Protein AF-C9KLN3-F1 (afdb_monomer)

Sequence (65 aa):
MRKIERKIEQYSDIINLPRPETRCHPRMPIEKRAVQFAPFAALTGYEEVVKETIQRHEDEITRKI

Secondary structure (DSSP, 8-state):
-------GGGGTTTTTSPPPPPSSSPPPPHHHHHHTTGGGGGGTT-HHHHHHHHHHHHHHHHHT-

pLDDT: mean 89.1, std 6.79, range [62.12, 95.62]

Mean predicted aligned error: 9.64 Å

Organism: NCBI:txid500635

Foldseek 3Di:
DDDDDDDPVVCVVPPPPDDDDDPVDHDDDPVNVVVVCVVVPVCVVVVVVVVVVVVVVVVVVVVVD

Structure (mmCIF, N/CA/C/O backbone):
data_AF-C9KLN3-F1
#
_entry.id   AF-C9KLN3-F1
#
loop_
_atom_site.group_PDB
_atom_site.id
_atom_site.type_symbol
_atom_site.label_atom_id
_atom_site.label_alt_id
_atom_site.label_comp_id
_atom_site.label_asym_id
_atom_site.label_entity_id
_atom_site.label_seq_id
_atom_site.pdbx_PDB_ins_code
_atom_site.Cartn_x
_atom_site.Cartn_y
_atom_site.Cartn_z
_atom_site.occupancy
_atom_site.B_iso_or_equiv
_atom_site.auth_seq_id
_atom_site.auth_comp_id
_atom_site.auth_asym_id
_atom_site.auth_atom_id
_atom_site.pdbx_PDB_model_num
ATOM 1 N N . MET A 1 1 ? 28.391 -6.743 6.337 1.00 62.12 1 MET A N 1
ATOM 2 C CA . MET A 1 1 ? 27.544 -6.367 5.180 1.00 62.12 1 MET A CA 1
ATOM 3 C C . MET A 1 1 ? 28.164 -5.162 4.494 1.00 62.12 1 MET A C 1
ATOM 5 O O . MET A 1 1 ? 28.517 -4.219 5.189 1.00 62.12 1 MET A O 1
ATOM 9 N N . ARG A 1 2 ? 28.348 -5.190 3.169 1.00 72.56 2 ARG A N 1
ATOM 10 C CA . ARG A 1 2 ? 28.806 -4.005 2.425 1.00 72.56 2 ARG A CA 1
ATOM 11 C C . ARG A 1 2 ? 27.668 -2.984 2.395 1.00 72.56 2 ARG A C 1
ATOM 13 O O . ARG A 1 2 ? 26.562 -3.346 2.003 1.00 72.56 2 ARG A O 1
ATOM 20 N N . LYS A 1 3 ? 27.923 -1.745 2.824 1.00 75.38 3 LYS A N 1
ATOM 21 C CA . LYS A 1 3 ? 26.968 -0.646 2.644 1.00 75.38 3 LYS A CA 1
ATOM 22 C C . LYS A 1 3 ? 26.936 -0.296 1.159 1.00 75.38 3 LYS A C 1
ATOM 24 O O . LYS A 1 3 ? 27.972 0.016 0.582 1.00 75.38 3 LYS A O 1
ATOM 29 N N . ILE A 1 4 ? 25.765 -0.416 0.542 1.00 84.25 4 ILE A N 1
ATOM 30 C CA . ILE A 1 4 ? 25.543 0.037 -0.829 1.00 84.25 4 ILE A CA 1
ATOM 31 C C . ILE A 1 4 ? 24.986 1.450 -0.722 1.00 84.25 4 ILE A C 1
ATOM 33 O O . ILE A 1 4 ? 23.836 1.635 -0.331 1.00 84.25 4 ILE A O 1
ATOM 37 N N . GLU A 1 5 ? 25.808 2.437 -1.055 1.00 86.88 5 GLU A N 1
ATOM 38 C CA . GLU A 1 5 ? 25.365 3.822 -1.191 1.00 86.88 5 GLU A CA 1
ATOM 39 C C . GLU A 1 5 ? 24.980 4.068 -2.648 1.00 86.88 5 GLU A C 1
ATOM 41 O O . GLU A 1 5 ? 25.798 3.898 -3.554 1.00 86.88 5 GLU A O 1
ATOM 46 N N . ARG A 1 6 ? 23.711 4.426 -2.881 1.00 89.31 6 ARG A N 1
ATOM 47 C CA . ARG A 1 6 ? 23.208 4.803 -4.207 1.00 89.31 6 ARG A CA 1
ATOM 48 C C . ARG A 1 6 ? 22.886 6.290 -4.202 1.00 89.31 6 ARG A C 1
ATOM 50 O O . ARG A 1 6 ? 22.198 6.754 -3.295 1.00 89.31 6 ARG A O 1
ATOM 57 N N . LYS A 1 7 ? 23.380 7.022 -5.198 1.00 92.38 7 LYS A N 1
ATOM 58 C CA . LYS A 1 7 ? 23.103 8.454 -5.368 1.00 92.38 7 LYS A CA 1
ATOM 59 C C . LYS A 1 7 ? 22.055 8.673 -6.458 1.00 92.38 7 LYS A C 1
ATOM 61 O O . LYS A 1 7 ? 21.919 7.841 -7.354 1.00 92.38 7 LYS A O 1
ATOM 66 N N . ILE A 1 8 ? 21.309 9.774 -6.382 1.00 90.25 8 ILE A N 1
ATOM 67 C CA . ILE A 1 8 ? 20.198 10.065 -7.306 1.00 90.25 8 ILE A CA 1
ATOM 68 C C . ILE A 1 8 ? 20.700 10.230 -8.746 1.00 90.25 8 ILE A C 1
ATOM 70 O O . ILE A 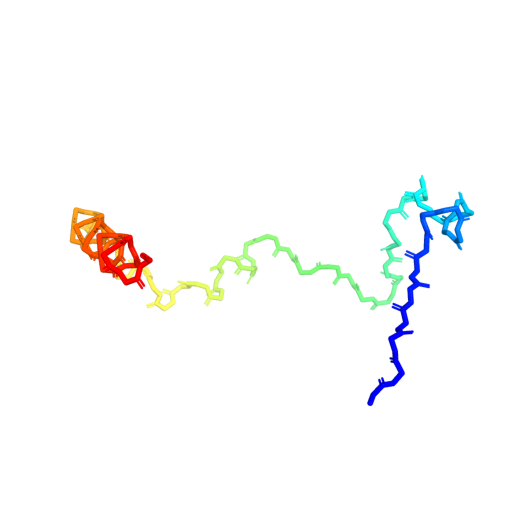1 8 ? 20.026 9.792 -9.676 1.00 90.25 8 ILE A O 1
ATOM 74 N N . GLU A 1 9 ? 21.906 10.774 -8.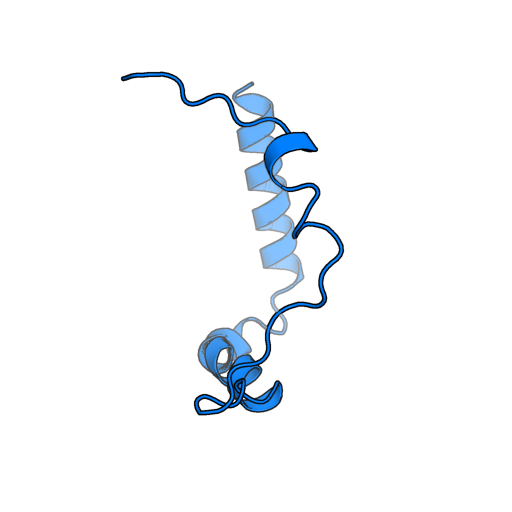941 1.00 94.56 9 GLU A N 1
ATOM 75 C CA . GLU A 1 9 ? 22.484 11.011 -10.270 1.00 94.56 9 GLU A CA 1
ATOM 76 C C . GLU A 1 9 ? 22.658 9.707 -11.063 1.00 94.56 9 GLU A C 1
ATOM 78 O O . GLU A 1 9 ? 22.585 9.718 -12.292 1.00 94.56 9 GLU A O 1
ATOM 83 N N . GLN A 1 10 ? 22.809 8.574 -10.365 1.00 95.25 10 GLN A N 1
ATOM 84 C CA . GLN A 1 10 ? 22.919 7.240 -10.964 1.00 95.25 10 GLN A CA 1
ATOM 85 C C . GLN A 1 10 ? 21.627 6.753 -11.645 1.00 95.25 10 GLN A C 1
ATOM 87 O O . GLN A 1 10 ? 21.683 5.747 -12.342 1.00 95.25 10 GLN A O 1
ATOM 92 N N . TYR A 1 11 ? 20.488 7.424 -11.433 1.00 93.94 11 TYR A N 1
ATOM 93 C CA . TYR A 1 11 ? 19.190 7.111 -12.060 1.00 93.94 11 TYR A CA 1
ATOM 94 C C . TYR A 1 11 ? 18.664 8.257 -12.926 1.00 93.94 11 TYR A C 1
ATOM 96 O O . TYR A 1 11 ? 17.486 8.266 -13.280 1.00 93.94 11 TYR A O 1
ATOM 104 N N . SER A 1 12 ? 19.493 9.266 -13.209 1.00 93.69 12 SER A N 1
ATOM 105 C CA . SER A 1 12 ? 19.087 10.468 -13.953 1.00 93.69 12 SER A CA 1
ATOM 106 C C . SER A 1 12 ? 18.479 10.159 -15.328 1.00 93.69 12 SER A C 1
ATOM 108 O O . SER A 1 12 ? 17.618 10.899 -15.799 1.00 93.69 12 SER A O 1
ATOM 110 N N . ASP A 1 13 ? 18.869 9.039 -15.929 1.00 94.06 13 ASP A N 1
ATOM 111 C CA . ASP A 1 13 ? 18.386 8.503 -17.199 1.00 94.06 13 ASP A CA 1
ATOM 112 C C . ASP A 1 13 ? 16.964 7.919 -17.135 1.00 94.06 13 ASP A C 1
ATOM 114 O O . ASP A 1 13 ? 16.254 7.928 -18.141 1.00 94.06 13 ASP A O 1
ATOM 118 N N . ILE A 1 14 ? 16.524 7.442 -15.965 1.00 93.38 14 ILE A N 1
ATOM 119 C CA . ILE A 1 14 ? 15.217 6.785 -15.794 1.00 93.38 14 ILE A CA 1
ATOM 120 C C . ILE A 1 14 ? 14.252 7.511 -14.852 1.00 93.38 14 ILE A C 1
ATOM 122 O O . ILE A 1 14 ? 13.055 7.233 -14.881 1.00 93.38 14 ILE A O 1
ATOM 126 N N . ILE A 1 15 ? 14.732 8.438 -14.020 1.00 92.81 15 ILE A N 1
ATOM 127 C CA . ILE A 1 15 ? 13.947 9.036 -12.925 1.00 92.81 15 ILE A CA 1
ATOM 128 C C . ILE A 1 15 ? 12.730 9.838 -13.406 1.00 92.81 15 ILE A C 1
ATOM 130 O O . ILE A 1 15 ? 11.717 9.888 -12.714 1.00 92.81 15 ILE A O 1
ATOM 134 N N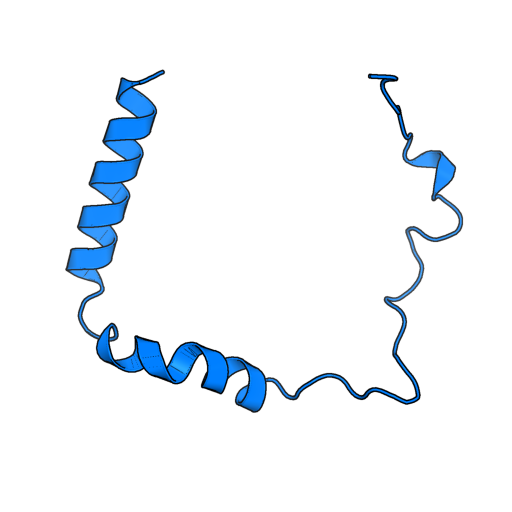 . ASN A 1 16 ? 12.815 10.417 -14.605 1.00 93.50 16 ASN A N 1
ATOM 135 C CA . ASN A 1 16 ? 11.747 11.213 -15.212 1.00 93.50 16 ASN A CA 1
ATOM 136 C C . ASN A 1 16 ? 10.929 10.431 -16.253 1.00 93.50 16 ASN A C 1
ATOM 138 O O . ASN A 1 16 ? 10.068 11.009 -16.916 1.00 93.50 16 ASN A O 1
ATOM 142 N N . LEU A 1 17 ? 11.203 9.136 -16.442 1.00 94.12 17 LEU A N 1
ATOM 143 C CA . LEU A 1 17 ? 10.458 8.330 -17.401 1.00 94.12 17 LEU A CA 1
ATOM 144 C C . LEU A 1 17 ? 9.053 8.019 -16.871 1.00 94.12 17 LEU A C 1
ATOM 146 O O . LEU A 1 17 ? 8.870 7.793 -15.669 1.00 94.12 17 LEU A O 1
ATOM 150 N N . PRO A 1 18 ? 8.041 7.956 -17.755 1.00 92.75 18 PRO A N 1
ATOM 151 C CA . PRO A 1 18 ? 6.724 7.495 -17.356 1.00 92.75 18 PRO A CA 1
ATOM 152 C C . PRO A 1 18 ? 6.811 6.067 -16.814 1.00 92.75 18 PRO A C 1
ATOM 154 O O . PRO A 1 18 ? 7.614 5.245 -17.265 1.00 92.75 18 PRO A O 1
ATOM 157 N N . ARG A 1 19 ? 5.945 5.749 -15.848 1.00 88.69 19 ARG A N 1
ATOM 158 C CA . ARG A 1 19 ? 5.879 4.399 -15.284 1.00 88.69 19 ARG A CA 1
ATOM 159 C C . ARG A 1 19 ? 5.579 3.394 -16.408 1.00 88.69 19 ARG A C 1
ATOM 161 O O . ARG A 1 19 ? 4.548 3.546 -17.061 1.00 88.69 19 ARG A O 1
ATOM 168 N N . PRO A 1 20 ? 6.394 2.339 -16.589 1.00 88.19 20 PRO A N 1
ATOM 169 C CA . PRO A 1 20 ? 6.197 1.391 -17.674 1.00 88.19 20 PRO A CA 1
ATOM 170 C C . PRO A 1 20 ? 4.839 0.690 -17.566 1.00 88.19 20 PRO A C 1
ATOM 172 O O . PRO A 1 20 ? 4.371 0.316 -16.479 1.00 88.19 20 PRO A O 1
ATOM 175 N N . GLU A 1 21 ? 4.209 0.507 -18.720 1.00 86.81 21 GLU A N 1
ATOM 176 C CA . GLU A 1 21 ? 2.982 -0.261 -18.863 1.00 86.81 21 GLU A CA 1
ATOM 177 C C . GLU A 1 21 ? 3.289 -1.629 -19.466 1.00 86.81 21 GLU A C 1
ATOM 179 O O . GLU A 1 21 ? 4.012 -1.775 -20.453 1.00 86.81 21 GLU A O 1
ATOM 184 N N . THR A 1 22 ? 2.760 -2.661 -18.824 1.00 87.62 22 THR A N 1
ATOM 185 C CA . THR A 1 22 ? 2.933 -4.053 -19.215 1.00 87.62 22 THR A CA 1
ATOM 186 C C . THR A 1 22 ? 2.019 -4.376 -20.392 1.00 87.62 22 THR A C 1
ATOM 188 O O . THR A 1 22 ? 0.801 -4.321 -20.266 1.00 87.62 22 THR A O 1
ATOM 191 N N . ARG A 1 23 ? 2.602 -4.773 -21.531 1.00 85.19 23 ARG A N 1
ATOM 192 C CA . ARG A 1 23 ? 1.847 -5.089 -22.761 1.00 85.19 23 ARG A CA 1
ATOM 193 C C . ARG A 1 23 ? 0.959 -6.330 -22.628 1.00 85.19 23 ARG A C 1
ATOM 195 O O . ARG A 1 23 ? -0.143 -6.353 -23.156 1.00 85.19 23 ARG A O 1
ATOM 202 N N . CYS A 1 24 ? 1.439 -7.351 -21.918 1.00 92.88 24 CYS A N 1
ATOM 203 C CA . CYS A 1 24 ? 0.774 -8.658 -21.827 1.00 92.88 24 CYS A CA 1
ATOM 204 C C . CYS A 1 24 ? 0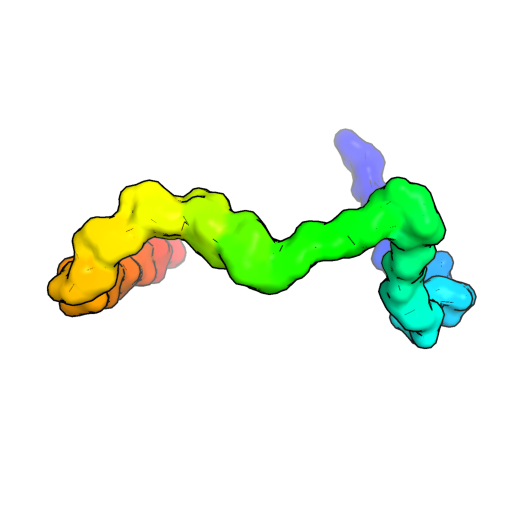.028 -8.881 -20.504 1.00 92.88 24 CYS A C 1
ATOM 206 O O . CYS A 1 24 ? -0.697 -9.861 -20.356 1.00 92.88 24 CYS A O 1
ATOM 208 N N . HIS A 1 25 ? 0.220 -7.993 -19.529 1.00 87.88 25 HIS A N 1
ATOM 209 C CA . HIS A 1 25 ? -0.361 -8.116 -18.195 1.00 87.88 25 HIS A CA 1
ATOM 210 C C . HIS A 1 25 ? -1.108 -6.827 -17.876 1.00 87.88 25 HIS A C 1
ATOM 212 O O . HIS A 1 25 ? -0.519 -5.920 -17.283 1.00 87.88 25 HIS A O 1
ATOM 218 N N . PRO A 1 26 ? -2.372 -6.693 -18.308 1.00 88.44 26 PRO A N 1
ATOM 219 C CA . PRO A 1 26 ? -3.151 -5.508 -17.993 1.00 88.44 26 PRO A CA 1
ATOM 220 C C . PRO A 1 26 ? -3.238 -5.335 -16.476 1.00 88.44 26 PRO A C 1
ATOM 222 O O . PRO A 1 26 ? -3.332 -6.305 -15.717 1.00 88.44 26 PRO A O 1
ATOM 225 N N . ARG A 1 27 ? -3.186 -4.082 -16.018 1.00 89.44 27 ARG A N 1
ATOM 226 C CA . ARG A 1 27 ? -3.328 -3.782 -14.592 1.00 89.44 27 ARG A CA 1
ATOM 227 C C . ARG A 1 27 ? -4.725 -4.183 -14.127 1.00 89.44 27 ARG A C 1
ATOM 229 O O . ARG A 1 27 ? -5.707 -4.001 -14.843 1.00 89.44 27 ARG A O 1
ATOM 236 N N . MET A 1 28 ? -4.808 -4.700 -12.905 1.00 90.88 28 MET A N 1
ATOM 237 C CA . MET A 1 28 ? -6.089 -5.032 -12.292 1.00 90.88 28 MET A CA 1
ATOM 238 C C . MET A 1 28 ? -6.963 -3.764 -12.171 1.00 90.88 28 MET A C 1
ATOM 240 O O . MET A 1 28 ? -6.467 -2.760 -11.642 1.00 90.88 28 MET A O 1
ATOM 244 N N . PRO A 1 29 ? -8.235 -3.804 -12.622 1.00 92.94 29 PRO A N 1
ATOM 245 C CA . PRO A 1 29 ? -9.195 -2.717 -12.428 1.00 92.94 29 PRO A CA 1
ATOM 246 C C . PRO A 1 29 ? -9.361 -2.347 -10.954 1.00 92.94 29 PRO A C 1
ATOM 248 O O . PRO A 1 29 ? -9.160 -3.185 -10.068 1.00 92.94 29 PRO A O 1
ATOM 251 N N . ILE A 1 30 ? -9.731 -1.097 -10.679 1.00 91.81 30 ILE A N 1
ATOM 252 C CA . ILE A 1 30 ? -9.796 -0.580 -9.307 1.00 91.81 30 ILE A CA 1
ATOM 253 C C . ILE A 1 30 ? 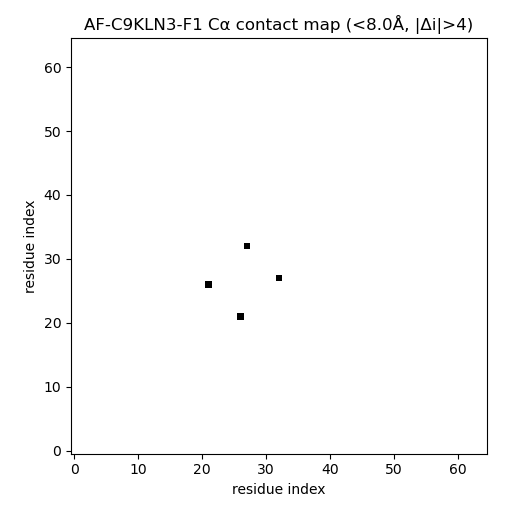-10.847 -1.303 -8.461 1.00 91.81 30 ILE A C 1
ATOM 255 O O . ILE A 1 30 ? -10.597 -1.577 -7.291 1.00 91.81 30 ILE A O 1
ATOM 259 N N . GLU A 1 31 ? -11.959 -1.712 -9.064 1.00 94.00 31 GLU A N 1
ATOM 260 C CA . GLU A 1 31 ? -13.050 -2.430 -8.405 1.00 94.00 31 GLU A CA 1
ATOM 261 C C . GLU A 1 31 ? -12.577 -3.812 -7.949 1.00 94.00 31 GLU A C 1
ATOM 263 O O . GLU A 1 31 ? -12.791 -4.212 -6.807 1.00 94.00 31 GLU A O 1
ATOM 268 N N . LYS A 1 32 ? -11.832 -4.521 -8.808 1.00 93.44 32 LYS A N 1
ATOM 269 C CA . LYS A 1 32 ? -11.234 -5.816 -8.453 1.00 93.44 32 LYS A CA 1
ATOM 270 C C . LYS A 1 32 ? -10.172 -5.686 -7.362 1.00 93.44 32 LYS A C 1
ATOM 272 O O . LYS A 1 32 ? -10.011 -6.611 -6.571 1.00 93.44 32 LYS A O 1
ATOM 277 N N . ARG A 1 33 ? -9.471 -4.547 -7.287 1.00 93.75 33 ARG A N 1
ATOM 278 C CA . ARG A 1 33 ? -8.579 -4.252 -6.153 1.00 93.75 33 ARG A CA 1
ATOM 279 C C . ARG A 1 33 ? -9.372 -4.041 -4.863 1.00 93.75 33 ARG A C 1
ATOM 281 O O . ARG A 1 33 ? -8.975 -4.581 -3.840 1.00 93.75 33 ARG A O 1
ATOM 288 N N . ALA A 1 34 ? -10.494 -3.322 -4.912 1.00 91.88 34 ALA A N 1
ATOM 289 C CA . ALA A 1 34 ? -11.335 -3.075 -3.739 1.00 91.88 34 ALA A CA 1
ATOM 290 C C . ALA A 1 34 ? -11.900 -4.373 -3.136 1.00 91.88 34 ALA A C 1
ATOM 292 O O . ALA A 1 34 ? -11.928 -4.521 -1.917 1.00 91.88 34 ALA A O 1
ATOM 293 N N . VAL A 1 35 ? -12.259 -5.353 -3.973 1.00 92.25 35 VAL A N 1
ATOM 294 C CA . VAL A 1 35 ? -12.757 -6.666 -3.519 1.00 92.25 35 VAL A CA 1
ATOM 295 C C . VAL A 1 35 ? -11.759 -7.407 -2.620 1.00 92.25 35 VAL A C 1
ATOM 297 O O . VAL A 1 35 ? -12.183 -8.152 -1.743 1.00 92.25 35 VAL A O 1
ATOM 300 N N . GLN A 1 36 ? -10.447 -7.178 -2.754 1.00 94.00 36 GLN A N 1
ATOM 301 C CA . GLN A 1 36 ? -9.455 -7.784 -1.849 1.00 94.00 36 GLN A CA 1
ATOM 302 C C . GLN A 1 36 ? -9.680 -7.380 -0.384 1.00 94.00 36 GLN A C 1
ATOM 304 O O . GLN A 1 36 ? -9.353 -8.140 0.523 1.00 94.00 36 GLN A O 1
ATOM 309 N N . PHE A 1 37 ? -10.284 -6.211 -0.159 1.00 90.69 37 PHE A N 1
ATOM 310 C CA . PHE A 1 37 ? -10.622 -5.685 1.159 1.00 90.69 37 PHE A CA 1
ATOM 311 C C . PHE A 1 37 ? -12.069 -5.984 1.578 1.00 90.69 37 PHE A C 1
ATOM 313 O O . PHE A 1 37 ? -12.463 -5.622 2.683 1.00 90.69 37 PHE A O 1
ATOM 320 N N . ALA A 1 38 ? -12.852 -6.686 0.749 1.00 89.25 38 ALA A N 1
ATOM 321 C CA . ALA A 1 38 ? -14.224 -7.078 1.078 1.00 89.25 38 ALA A CA 1
ATOM 322 C C . ALA A 1 38 ? -14.360 -7.851 2.408 1.00 89.25 38 ALA A C 1
ATOM 324 O O . ALA A 1 38 ? -15.332 -7.596 3.118 1.00 89.25 38 ALA A O 1
ATOM 325 N N . PRO A 1 39 ? -13.412 -8.724 2.821 1.00 92.94 39 PRO A N 1
ATOM 326 C CA . PRO A 1 39 ? -13.483 -9.384 4.129 1.00 92.94 39 PRO A CA 1
ATOM 327 C C . PRO A 1 39 ? -13.517 -8.417 5.323 1.00 92.94 39 PRO A C 1
ATOM 329 O O . PRO A 1 39 ? -14.013 -8.775 6.385 1.00 92.94 39 PRO A O 1
ATOM 332 N N . PHE A 1 40 ? -13.024 -7.187 5.152 1.00 87.62 40 PHE A N 1
ATOM 333 C CA . PHE A 1 40 ? -13.001 -6.154 6.188 1.00 87.62 40 PHE A CA 1
ATOM 334 C C . PHE A 1 40 ? -14.199 -5.205 6.122 1.00 87.62 40 PHE A C 1
ATOM 336 O O . PHE A 1 40 ? -14.256 -4.248 6.888 1.00 87.62 40 PHE A O 1
ATOM 343 N N . ALA A 1 41 ? -15.179 -5.466 5.252 1.00 87.25 41 ALA A N 1
ATOM 344 C CA . ALA A 1 41 ? -16.381 -4.643 5.157 1.00 87.25 41 ALA A CA 1
ATOM 345 C C . ALA A 1 41 ? -17.135 -4.556 6.495 1.00 87.25 41 ALA A C 1
ATOM 347 O O . ALA A 1 41 ? -17.727 -3.531 6.787 1.00 87.25 41 ALA A O 1
ATOM 348 N N . ALA A 1 42 ? -17.059 -5.578 7.352 1.00 86.38 42 ALA A N 1
ATOM 349 C CA . ALA A 1 42 ? -17.678 -5.550 8.679 1.00 86.38 42 ALA A CA 1
ATOM 350 C C . ALA A 1 42 ? -17.085 -4.491 9.632 1.00 86.38 42 ALA A C 1
ATOM 352 O O . ALA A 1 42 ? -17.702 -4.182 10.645 1.00 86.38 42 ALA A O 1
ATOM 353 N N . LEU A 1 43 ? -15.903 -3.939 9.328 1.00 84.12 43 LEU A N 1
ATOM 354 C CA . LEU A 1 43 ? -15.292 -2.870 10.121 1.00 84.12 43 LEU A CA 1
ATOM 355 C C . LEU A 1 43 ? -15.915 -1.493 9.849 1.00 84.12 43 LEU A C 1
ATOM 357 O O . LEU A 1 43 ? -15.656 -0.560 10.607 1.00 84.12 43 LEU A O 1
ATOM 361 N N . THR A 1 44 ? -16.739 -1.347 8.8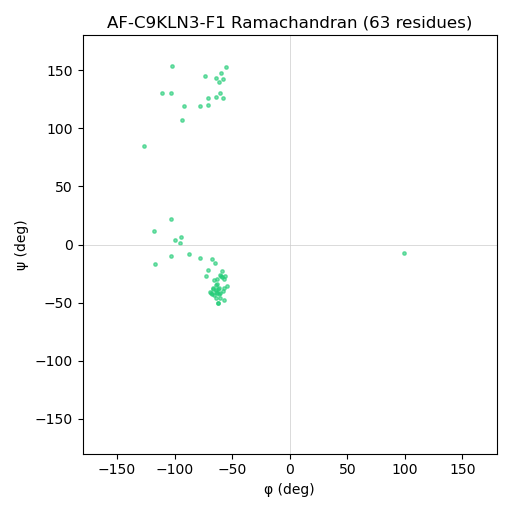06 1.00 82.69 44 THR A N 1
ATOM 362 C CA . THR A 1 44 ? -17.508 -0.112 8.600 1.00 82.69 44 THR A CA 1
ATOM 363 C C . THR A 1 44 ? -18.496 0.069 9.752 1.00 82.69 44 THR A C 1
ATOM 365 O O . THR A 1 44 ? -19.270 -0.847 10.031 1.00 82.69 44 THR A O 1
ATOM 368 N N . GLY A 1 45 ? -18.488 1.224 10.415 1.00 83.94 45 GLY A N 1
ATOM 369 C CA . GLY A 1 45 ? -19.278 1.499 11.621 1.00 83.94 45 GLY A CA 1
ATOM 370 C C . GLY A 1 45 ? -18.505 1.363 12.942 1.00 83.94 45 GLY A C 1
ATOM 3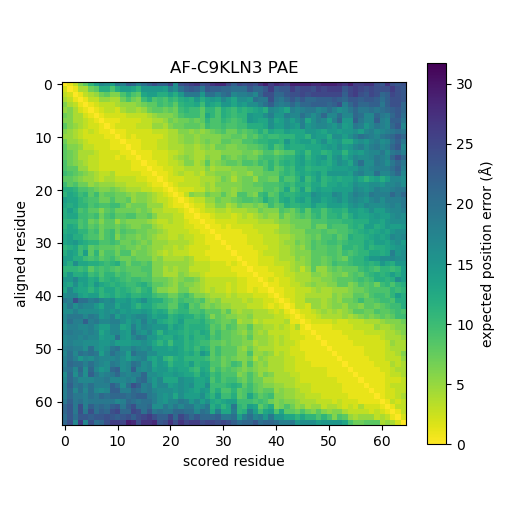71 O O . GLY A 1 45 ? -19.041 1.709 13.994 1.00 83.94 45 GLY A O 1
ATOM 372 N N . TYR A 1 46 ? -17.256 0.881 12.910 1.00 88.50 46 TYR A N 1
ATOM 373 C CA . TYR A 1 46 ? -16.36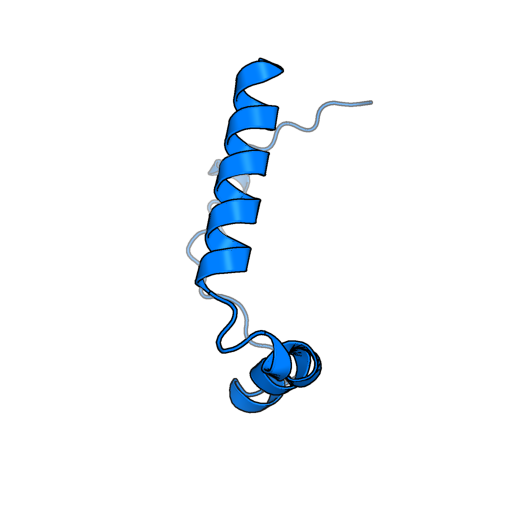7 0.793 14.080 1.00 88.50 46 TYR A CA 1
ATOM 374 C C . TYR A 1 46 ? -15.298 1.898 14.101 1.00 88.50 46 TYR A C 1
ATOM 376 O O . TYR A 1 46 ? -14.259 1.749 14.748 1.00 88.50 46 TYR A O 1
ATOM 384 N N . GLU A 1 47 ? -15.524 3.015 13.404 1.00 88.62 47 GLU A N 1
ATOM 385 C CA . GLU A 1 47 ? -14.524 4.070 13.205 1.00 88.62 47 GLU A CA 1
ATOM 386 C C . GLU A 1 47 ? -13.991 4.631 14.530 1.00 88.62 47 GLU A C 1
ATOM 388 O O . GLU A 1 47 ? -12.795 4.890 14.648 1.00 88.62 47 GLU A O 1
ATOM 393 N N . GLU A 1 48 ? -14.848 4.772 15.543 1.00 89.31 48 GLU A N 1
ATOM 394 C CA . GLU A 1 48 ? -14.454 5.291 16.859 1.00 89.31 48 GLU A CA 1
ATOM 395 C C . GLU A 1 48 ? -13.541 4.320 17.622 1.00 89.31 48 GLU A C 1
ATOM 397 O O . GLU A 1 48 ? -12.519 4.734 18.167 1.00 89.31 48 GLU A O 1
ATOM 402 N N . VAL A 1 49 ? -13.827 3.016 17.575 1.00 91.44 49 VAL A N 1
ATOM 403 C CA . VAL A 1 49 ? -12.988 1.985 18.215 1.00 91.44 49 VAL A CA 1
ATOM 404 C C . VAL A 1 49 ? -11.621 1.895 17.531 1.00 91.44 49 VAL A C 1
ATOM 406 O O . VAL A 1 49 ? -10.588 1.745 18.188 1.00 91.44 49 VAL A O 1
ATOM 409 N N . VAL A 1 50 ? -11.593 2.023 16.200 1.00 89.62 50 VAL A N 1
ATOM 410 C CA . VAL A 1 50 ? -10.344 2.068 15.429 1.00 89.62 50 VAL A CA 1
ATOM 411 C C . VAL A 1 50 ? -9.520 3.303 15.806 1.00 89.62 50 VAL A C 1
ATOM 413 O O . VAL A 1 50 ? -8.325 3.167 16.063 1.00 89.62 50 VAL A O 1
ATOM 416 N N . LYS A 1 51 ? -10.140 4.489 15.901 1.00 92.56 51 LYS A N 1
ATOM 417 C CA . LYS A 1 51 ? -9.459 5.729 16.317 1.00 92.56 51 LYS A CA 1
ATOM 418 C C . LYS A 1 51 ? -8.869 5.627 17.722 1.00 92.56 51 LYS A C 1
ATOM 420 O O . LYS A 1 51 ? -7.708 5.982 17.907 1.00 92.56 51 LYS A O 1
ATOM 425 N N . GLU A 1 52 ? -9.629 5.117 18.688 1.00 93.56 52 GLU A N 1
ATOM 426 C CA . GLU A 1 52 ? -9.148 4.930 20.063 1.00 93.56 52 GLU A CA 1
ATOM 427 C C . GLU A 1 52 ? -7.940 3.981 20.104 1.00 93.56 52 GLU A C 1
ATOM 429 O O . GLU A 1 52 ? -6.941 4.239 20.778 1.00 93.56 52 GLU A O 1
ATOM 434 N N . THR A 1 53 ? -7.996 2.896 19.327 1.00 93.12 53 THR A N 1
ATOM 435 C CA . THR A 1 53 ? -6.897 1.927 19.235 1.00 93.12 53 THR A CA 1
ATOM 436 C C . THR A 1 53 ? -5.633 2.560 18.644 1.00 93.12 53 THR A C 1
ATOM 438 O O . THR A 1 53 ? -4.534 2.286 19.128 1.00 93.12 53 THR A O 1
ATOM 441 N N . ILE A 1 54 ? -5.775 3.428 17.634 1.00 94.38 54 ILE A N 1
ATOM 442 C CA . ILE A 1 54 ? -4.656 4.179 17.044 1.00 94.38 54 ILE A CA 1
ATOM 443 C C . ILE A 1 54 ? -4.024 5.103 18.086 1.00 94.38 54 ILE A C 1
ATOM 445 O O . ILE A 1 54 ? -2.815 5.032 18.287 1.00 94.38 54 ILE A O 1
ATOM 449 N N . GLN A 1 55 ? -4.827 5.905 18.791 1.00 94.69 55 GLN A N 1
ATOM 450 C CA . GLN A 1 55 ? -4.323 6.832 19.812 1.00 94.69 55 GLN A CA 1
ATOM 451 C C . GLN A 1 55 ? -3.527 6.103 20.895 1.00 94.69 55 GLN A C 1
ATOM 453 O O . GLN A 1 55 ? -2.388 6.462 21.182 1.00 94.69 55 GLN A O 1
ATOM 458 N N . ARG A 1 56 ? -4.074 5.005 21.429 1.00 95.62 56 ARG A N 1
ATOM 459 C CA . ARG A 1 56 ? -3.369 4.178 22.419 1.00 95.62 56 ARG A CA 1
ATOM 460 C C 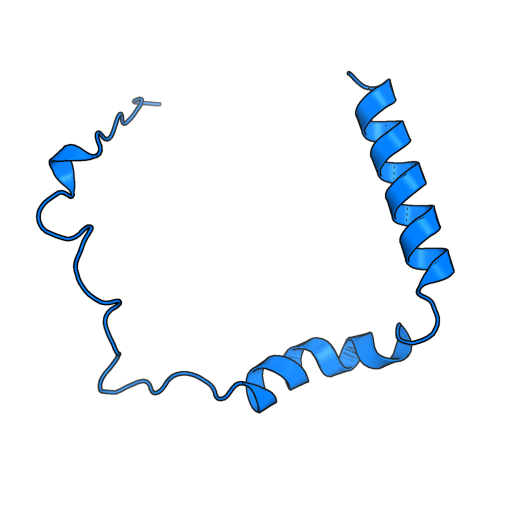. ARG A 1 56 ? -2.032 3.653 21.901 1.00 95.62 56 ARG A C 1
ATOM 462 O O . ARG A 1 56 ? -1.063 3.595 22.653 1.00 95.62 56 ARG A O 1
ATOM 469 N N . HIS A 1 57 ? -1.976 3.250 20.634 1.00 94.06 57 HIS A N 1
ATOM 470 C CA . HIS A 1 57 ? -0.747 2.759 20.021 1.00 94.06 57 HIS A CA 1
ATOM 471 C C . HIS A 1 57 ? 0.301 3.868 19.857 1.00 94.06 57 HIS A C 1
ATOM 473 O O . HIS A 1 57 ? 1.477 3.649 20.146 1.00 94.06 57 HIS A O 1
ATOM 479 N N . GLU A 1 58 ? -0.117 5.061 19.433 1.00 94.25 58 GLU A N 1
ATOM 480 C CA . GLU A 1 58 ? 0.754 6.233 19.313 1.00 94.25 58 GLU A CA 1
ATOM 481 C C . GLU A 1 58 ? 1.306 6.672 20.676 1.00 94.25 58 GLU A C 1
ATOM 483 O O . GLU A 1 58 ? 2.508 6.930 20.797 1.00 94.25 58 GLU A O 1
ATOM 488 N N . ASP A 1 59 ? 0.475 6.665 21.719 1.00 92.62 59 ASP A N 1
ATOM 489 C CA . ASP A 1 59 ? 0.891 6.944 23.096 1.00 92.62 59 ASP A CA 1
ATOM 490 C C . ASP A 1 59 ? 1.926 5.921 23.593 1.00 92.62 59 ASP A C 1
ATOM 492 O O . ASP A 1 59 ? 2.934 6.283 24.206 1.00 92.62 59 ASP A O 1
ATOM 496 N N . GLU A 1 60 ? 1.719 4.632 23.302 1.00 93.50 60 GLU A N 1
ATOM 497 C CA . GLU A 1 60 ? 2.668 3.567 23.645 1.00 93.50 60 GLU A CA 1
ATOM 498 C C . GLU A 1 60 ? 4.010 3.709 22.918 1.00 93.50 60 GLU A C 1
ATOM 500 O O . GLU A 1 60 ? 5.058 3.474 23.528 1.00 93.50 60 GLU A O 1
ATOM 505 N N . ILE A 1 61 ? 3.998 4.080 21.632 1.00 92.56 61 ILE A N 1
ATOM 506 C CA . ILE A 1 61 ? 5.219 4.366 20.867 1.00 92.56 61 ILE A CA 1
ATOM 507 C C . ILE A 1 61 ? 5.946 5.555 21.487 1.00 92.56 61 ILE A C 1
ATOM 509 O O . ILE A 1 61 ? 7.136 5.460 21.777 1.00 92.56 61 ILE A O 1
ATOM 513 N N . THR A 1 62 ? 5.225 6.649 21.730 1.00 89.38 62 THR A N 1
ATOM 514 C CA . THR A 1 62 ? 5.789 7.900 22.248 1.00 89.38 62 THR A CA 1
ATOM 515 C C . THR A 1 62 ? 6.401 7.704 23.630 1.00 89.38 62 THR A C 1
ATOM 517 O O . THR A 1 62 ? 7.472 8.225 23.907 1.00 89.38 62 THR A O 1
ATOM 520 N N . ARG A 1 63 ? 5.771 6.896 24.490 1.00 81.19 63 ARG A N 1
ATOM 521 C CA . ARG A 1 63 ? 6.270 6.594 25.839 1.00 81.19 63 ARG A CA 1
ATOM 522 C C . ARG A 1 63 ? 7.521 5.707 25.857 1.00 81.19 63 ARG A C 1
ATOM 524 O O . ARG A 1 63 ? 8.207 5.651 26.875 1.00 81.19 63 ARG A O 1
ATOM 531 N N . LYS A 1 64 ? 7.774 4.951 24.786 1.00 73.12 64 LYS A N 1
ATOM 532 C CA . LYS A 1 64 ? 8.951 4.074 24.651 1.00 73.12 64 LYS A CA 1
ATOM 533 C C . LYS A 1 64 ? 10.177 4.787 24.074 1.00 73.12 64 LYS A C 1
ATOM 535 O O . LYS A 1 64 ? 11.243 4.170 24.040 1.00 73.12 64 LYS A O 1
ATOM 540 N N . ILE A 1 65 ? 10.018 6.026 23.613 1.00 63.06 65 ILE A N 1
ATOM 541 C CA . ILE A 1 65 ? 11.090 6.923 23.164 1.00 63.06 65 ILE A CA 1
ATOM 542 C C . ILE A 1 65 ? 11.549 7.763 24.356 1.00 63.06 65 ILE A C 1
ATOM 544 O O . ILE A 1 65 ? 12.781 7.926 24.495 1.00 63.06 65 ILE A O 1
#

Radius of gyration: 21.2 Å; Cα contacts (8 Å, |Δi|>4): 2; chains: 1; bounding box: 48×21×49 Å

Solvent-accessible surface area (backbone atoms only — not comparable to full-atom values): 4413 Å² total; per-residue (Å²): 132,85,86,83,86,83,60,72,76,82,39,64,90,55,72,82,54,78,83,87,79,58,90,89,56,75,78,80,53,69,68,67,56,52,56,75,51,51,88,55,54,80,54,66,92,44,62,67,63,52,50,52,51,48,52,56,50,54,51,55,54,60,73,73,107